Protein AF-A0A7Y2G7U2-F1 (afdb_monomer_lite)

Sequence (61 aa):
MNSYFTFFRSAPRLLTFGFALTLFSNFGQTFLIALFGDDIRAEFSLTHGRFGMLYSGATLL

Structure (mmCIF, N/CA/C/O backbone):
data_AF-A0A7Y2G7U2-F1
#
_entry.id   AF-A0A7Y2G7U2-F1
#
loop_
_atom_site.group_PDB
_atom_site.id
_atom_site.type_symbol
_atom_site.label_atom_id
_atom_site.label_alt_id
_atom_site.label_comp_id
_atom_site.label_asym_id
_atom_site.label_entity_id
_atom_site.label_seq_id
_atom_site.pdbx_PDB_ins_code
_atom_site.Cartn_x
_atom_site.Cartn_y
_atom_site.Cartn_z
_atom_site.occupancy
_atom_site.B_iso_or_equiv
_atom_site.auth_seq_id
_atom_site.auth_comp_id
_atom_site.auth_asym_id
_atom_site.auth_atom_id
_atom_site.pdbx_PDB_model_num
ATOM 1 N N . MET A 1 1 ? -3.096 5.093 31.821 1.00 60.28 1 MET A N 1
ATOM 2 C CA . MET A 1 1 ? -2.912 3.707 31.323 1.00 60.28 1 MET A CA 1
ATOM 3 C C . MET A 1 1 ? -4.195 2.870 31.392 1.00 60.28 1 MET A C 1
ATOM 5 O O . MET A 1 1 ? -4.485 2.198 30.414 1.00 60.28 1 MET A O 1
ATOM 9 N N . ASN A 1 2 ? -5.022 2.973 32.444 1.00 71.88 2 ASN A N 1
ATOM 10 C CA . ASN A 1 2 ? -6.285 2.211 32.556 1.00 71.88 2 ASN A CA 1
ATOM 11 C C . ASN A 1 2 ? -7.316 2.479 31.441 1.00 71.88 2 ASN A C 1
ATOM 13 O O . ASN A 1 2 ? -8.056 1.575 31.080 1.00 71.88 2 ASN A O 1
ATOM 17 N N . SER A 1 3 ? -7.337 3.684 30.856 1.00 80.62 3 SER A N 1
ATOM 18 C CA . SER A 1 3 ? -8.298 4.045 29.797 1.00 80.62 3 SER A CA 1
ATOM 19 C C . SER A 1 3 ? -8.179 3.165 28.541 1.00 80.62 3 SER A C 1
ATOM 21 O O . SER A 1 3 ? -9.182 2.679 28.026 1.00 80.62 3 SER A O 1
ATOM 23 N N . TYR A 1 4 ? -6.951 2.863 28.097 1.00 84.56 4 TYR A N 1
ATOM 24 C CA . TYR A 1 4 ? -6.723 1.982 26.945 1.00 84.56 4 TYR A CA 1
ATOM 25 C C . TYR A 1 4 ? -7.152 0.541 27.228 1.00 84.56 4 TYR A C 1
ATOM 27 O O . TYR A 1 4 ? -7.754 -0.104 26.377 1.00 84.56 4 TYR A O 1
ATOM 35 N N . PHE A 1 5 ? -6.901 0.049 28.443 1.00 85.81 5 PHE A N 1
ATOM 36 C CA . PHE A 1 5 ? -7.339 -1.284 28.861 1.00 85.81 5 PHE A CA 1
ATOM 37 C C . PHE A 1 5 ? -8.868 -1.399 28.882 1.00 85.81 5 PHE A C 1
ATOM 39 O O . PHE A 1 5 ? -9.424 -2.391 28.409 1.00 85.81 5 PHE A O 1
ATOM 46 N N . THR A 1 6 ? -9.558 -0.362 29.365 1.00 88.25 6 THR A N 1
ATOM 47 C CA . THR A 1 6 ? -11.023 -0.281 29.314 1.00 88.25 6 THR A CA 1
ATOM 48 C C . THR A 1 6 ? -11.534 -0.258 27.873 1.00 88.25 6 THR A C 1
ATOM 50 O O . THR A 1 6 ? -12.489 -0.966 27.570 1.00 88.25 6 THR A O 1
ATOM 53 N N . PHE A 1 7 ? -10.876 0.482 26.975 1.00 86.06 7 PHE A N 1
ATOM 54 C CA . PHE A 1 7 ? -11.219 0.542 25.550 1.00 86.06 7 PHE A CA 1
ATOM 55 C C . PHE A 1 7 ? -11.069 -0.813 24.839 1.00 86.06 7 PHE A C 1
ATOM 57 O O . PHE A 1 7 ? -11.970 -1.241 24.117 1.00 86.06 7 PHE A O 1
ATOM 64 N N . PHE A 1 8 ? -9.978 -1.539 25.106 1.00 88.25 8 PHE A N 1
ATOM 65 C CA . PHE A 1 8 ? -9.782 -2.893 24.577 1.00 88.25 8 PHE A CA 1
ATOM 66 C C . PHE A 1 8 ? -10.880 -3.866 25.017 1.00 88.25 8 PHE A C 1
ATOM 68 O O . PHE A 1 8 ? -11.304 -4.723 24.240 1.00 88.25 8 PHE A O 1
ATOM 75 N N . ARG A 1 9 ? -11.373 -3.713 26.250 1.00 89.62 9 ARG A N 1
ATOM 76 C CA . ARG A 1 9 ? -12.432 -4.563 26.807 1.00 89.62 9 ARG A CA 1
ATOM 77 C C . ARG A 1 9 ? -13.838 -4.149 26.377 1.00 89.62 9 ARG A C 1
ATOM 79 O O . ARG A 1 9 ? -14.714 -5.007 26.325 1.00 89.62 9 ARG A O 1
ATOM 86 N N . SER A 1 10 ? -14.068 -2.868 26.087 1.00 94.25 10 SER A N 1
ATOM 87 C CA . SER A 1 10 ? -15.389 -2.347 25.719 1.00 94.25 10 SER A CA 1
ATOM 88 C C . SER A 1 10 ? -15.718 -2.514 24.235 1.00 94.25 10 SER A C 1
ATOM 90 O O . SER A 1 10 ? -16.894 -2.628 23.894 1.00 94.25 10 SER A O 1
ATOM 92 N N . ALA A 1 11 ? -14.711 -2.573 23.354 1.00 92.38 11 ALA A N 1
ATOM 93 C CA . ALA A 1 11 ? -14.913 -2.619 21.903 1.00 92.38 11 ALA A CA 1
ATOM 94 C C . ALA A 1 11 ? -14.160 -3.757 21.169 1.00 92.38 11 ALA A C 1
ATOM 96 O O . ALA A 1 11 ? -13.602 -3.522 20.092 1.00 92.38 11 ALA A O 1
ATOM 97 N N . PRO A 1 12 ? -14.167 -5.015 21.659 1.00 92.50 12 PRO A N 1
ATOM 98 C CA . PRO A 1 12 ? -13.382 -6.098 21.058 1.00 92.50 12 PRO A CA 1
ATOM 99 C C . PRO A 1 12 ? -13.785 -6.399 19.608 1.00 92.50 12 PRO A C 1
ATOM 101 O O . PRO A 1 12 ? -12.923 -6.683 18.781 1.00 92.50 12 PRO A O 1
ATOM 104 N N . ARG A 1 13 ? -15.078 -6.281 19.264 1.00 93.56 13 ARG A N 1
ATOM 105 C CA . ARG A 1 13 ? -15.574 -6.456 17.884 1.00 93.56 13 ARG A CA 1
ATOM 106 C C . ARG A 1 13 ? -15.016 -5.409 16.924 1.00 93.56 13 ARG A C 1
ATOM 108 O O . ARG A 1 13 ? -14.647 -5.750 15.811 1.00 93.56 13 ARG A O 1
ATOM 115 N N . LEU A 1 14 ? -14.963 -4.146 17.344 1.00 93.94 14 LEU A N 1
ATOM 116 C CA . LEU A 1 14 ? -14.466 -3.066 16.493 1.00 93.94 14 LEU A CA 1
ATOM 117 C C . LEU A 1 14 ? -12.950 -3.169 16.311 1.00 93.94 14 LEU A C 1
ATOM 119 O O . LEU A 1 14 ? -12.447 -2.961 15.214 1.00 93.94 14 LEU A O 1
ATOM 123 N N . LEU A 1 15 ? -12.233 -3.538 17.373 1.00 94.50 15 LEU A N 1
ATOM 124 C CA . LEU A 1 15 ? -10.783 -3.716 17.339 1.00 94.50 15 LEU A CA 1
ATOM 125 C C . LEU A 1 15 ? -10.367 -4.899 16.471 1.00 94.50 15 LEU A C 1
ATOM 127 O O . LEU A 1 15 ? -9.480 -4.761 15.636 1.00 94.50 15 LEU A O 1
ATOM 131 N N . THR A 1 16 ? -11.034 -6.043 16.626 1.00 94.25 16 THR A N 1
ATOM 132 C CA . THR A 1 16 ? -10.803 -7.212 15.765 1.00 94.25 16 THR A CA 1
ATOM 133 C C . THR A 1 16 ? -11.196 -6.931 14.323 1.00 94.25 16 THR A C 1
ATOM 135 O O . THR A 1 16 ? -10.454 -7.308 13.423 1.00 94.25 16 THR A O 1
ATOM 138 N N . PHE A 1 17 ? -12.297 -6.210 14.090 1.00 94.50 17 PHE A N 1
ATOM 139 C CA . PHE A 1 17 ? -12.676 -5.759 12.755 1.00 94.50 17 PHE A CA 1
ATOM 140 C C . PHE A 1 17 ? -11.615 -4.848 12.133 1.00 94.50 17 PHE A C 1
ATOM 142 O O . PHE A 1 17 ? -11.170 -5.126 11.029 1.00 94.50 17 PHE A O 1
ATOM 149 N N . GLY A 1 18 ? -11.167 -3.802 12.834 1.00 92.94 18 GLY A N 1
ATOM 150 C CA . GLY A 1 18 ? -10.140 -2.890 12.328 1.00 92.94 18 GLY A CA 1
ATOM 151 C C . GLY A 1 18 ? -8.807 -3.596 12.077 1.00 92.94 18 GLY A C 1
ATOM 152 O O . GLY A 1 18 ? -8.173 -3.373 11.052 1.00 92.94 18 GLY A O 1
ATOM 153 N N . PHE A 1 19 ? -8.413 -4.508 12.966 1.00 92.44 19 PHE A N 1
ATOM 154 C CA . PHE A 1 19 ? -7.216 -5.326 12.788 1.00 92.44 19 PHE A CA 1
ATOM 155 C C . PHE A 1 19 ? -7.319 -6.248 11.566 1.00 92.44 19 PHE A C 1
ATOM 157 O O . PHE A 1 19 ? -6.408 -6.279 10.739 1.00 92.44 19 PHE A O 1
ATOM 164 N N . ALA A 1 20 ? -8.438 -6.962 11.428 1.00 92.94 20 ALA A N 1
ATOM 165 C CA . ALA A 1 20 ? -8.696 -7.813 10.275 1.00 92.94 20 ALA A CA 1
ATOM 166 C C . ALA A 1 20 ? -8.732 -6.984 8.986 1.00 92.94 20 ALA A C 1
ATOM 168 O O . ALA A 1 20 ? -8.100 -7.361 8.008 1.00 92.94 20 ALA A O 1
ATOM 169 N N . LEU A 1 21 ? -9.398 -5.829 8.994 1.00 91.50 21 LEU A N 1
ATOM 170 C CA . LEU A 1 21 ? -9.470 -4.932 7.847 1.00 91.50 21 LEU A CA 1
ATOM 171 C C . LEU A 1 21 ? -8.073 -4.488 7.400 1.00 91.50 21 LEU A C 1
ATOM 173 O O . LEU A 1 21 ? -7.770 -4.587 6.220 1.00 91.50 21 LEU A O 1
ATOM 177 N N . THR A 1 22 ? -7.198 -4.082 8.321 1.00 88.75 22 THR A N 1
ATOM 178 C CA . THR A 1 22 ? -5.810 -3.718 7.993 1.00 88.75 22 THR A CA 1
ATOM 179 C C . THR A 1 22 ? -5.022 -4.900 7.425 1.00 88.75 22 THR A C 1
ATOM 181 O O . THR A 1 22 ? -4.317 -4.737 6.430 1.00 88.75 22 THR A O 1
ATOM 184 N N . LEU A 1 23 ? -5.155 -6.097 8.010 1.00 86.44 23 LEU A N 1
ATOM 185 C CA . LEU A 1 23 ? -4.497 -7.304 7.495 1.00 86.44 23 LEU A CA 1
ATOM 186 C C . LEU A 1 23 ? -4.975 -7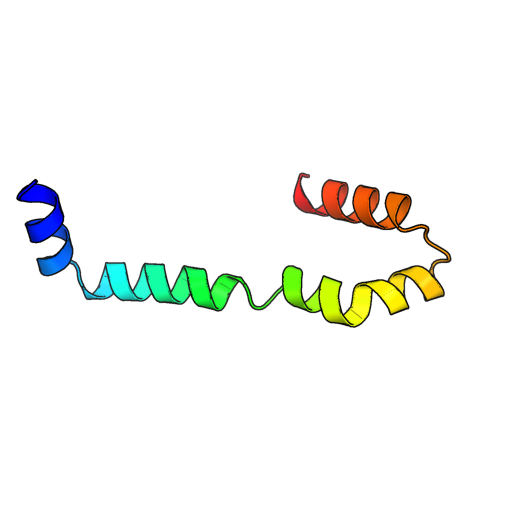.661 6.085 1.00 86.44 23 LEU A C 1
ATOM 188 O O . LEU A 1 23 ? -4.161 -7.927 5.201 1.00 86.44 23 LEU A O 1
ATOM 192 N N . PHE A 1 24 ? -6.290 -7.660 5.870 1.00 85.25 24 PHE A N 1
ATOM 193 C CA . PHE A 1 24 ? -6.885 -8.070 4.604 1.00 85.25 24 PHE A CA 1
ATOM 194 C C . PHE A 1 24 ? -6.852 -6.965 3.538 1.00 85.25 24 PHE A C 1
ATOM 196 O O . PHE A 1 24 ? -6.908 -7.271 2.352 1.00 85.25 24 PHE A O 1
ATOM 203 N N . SER A 1 25 ? -6.666 -5.698 3.918 1.00 82.00 25 SER A N 1
ATOM 204 C CA . SER A 1 25 ? -6.500 -4.583 2.976 1.00 82.00 25 SER A CA 1
ATOM 205 C C . SER A 1 25 ? -5.189 -4.653 2.190 1.00 82.00 25 SER A C 1
ATOM 207 O O . SER A 1 25 ? -5.065 -3.969 1.175 1.00 82.00 25 SER A O 1
ATOM 209 N N . ASN A 1 26 ? -4.209 -5.457 2.621 1.00 70.94 26 ASN A N 1
ATOM 210 C CA . ASN A 1 26 ? -2.974 -5.634 1.859 1.00 70.94 26 ASN A CA 1
ATOM 211 C C . ASN A 1 26 ? -3.159 -6.570 0.649 1.00 70.94 26 ASN A C 1
ATOM 213 O O . ASN A 1 26 ? -2.318 -6.562 -0.248 1.00 70.94 26 ASN A O 1
ATOM 217 N N . PHE A 1 27 ? -4.249 -7.354 0.584 1.00 70.25 27 PHE A N 1
ATOM 218 C CA . PHE A 1 27 ? -4.610 -8.135 -0.606 1.00 70.25 27 PHE A CA 1
ATOM 219 C C . PHE A 1 27 ? -5.084 -7.192 -1.718 1.00 70.25 27 PHE A C 1
ATOM 221 O O . PHE A 1 27 ? -6.272 -6.931 -1.881 1.00 70.25 27 PHE A O 1
ATOM 228 N N . GLY A 1 28 ? -4.137 -6.641 -2.472 1.00 75.56 28 GLY A N 1
ATOM 229 C CA . GLY A 1 28 ? -4.425 -5.722 -3.565 1.00 75.56 28 GLY A CA 1
ATOM 230 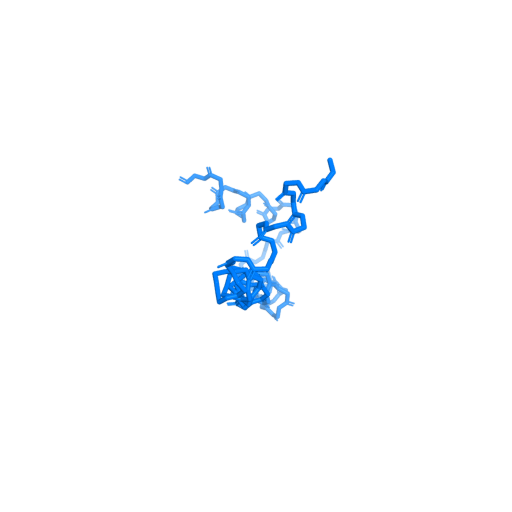C C . GLY A 1 28 ? -3.159 -5.259 -4.271 1.00 75.56 28 GLY A C 1
ATOM 231 O O . GLY A 1 28 ? -2.366 -6.071 -4.747 1.00 75.56 28 GLY A O 1
ATOM 232 N N . GLN A 1 29 ? -2.979 -3.940 -4.316 1.00 74.56 29 GLN A N 1
ATOM 233 C CA . GLN A 1 29 ? -1.926 -3.243 -5.053 1.00 74.56 29 GLN A CA 1
ATOM 234 C C . GLN A 1 29 ? -0.520 -3.816 -4.802 1.00 74.56 29 GLN A C 1
ATOM 236 O O . GLN A 1 29 ? 0.203 -4.072 -5.759 1.00 74.56 29 GLN A O 1
ATOM 241 N N . THR A 1 30 ? -0.153 -4.116 -3.553 1.00 82.62 30 THR A N 1
ATOM 242 C CA . THR A 1 30 ? 1.172 -4.665 -3.215 1.00 82.62 30 THR A CA 1
ATOM 243 C C . THR A 1 30 ? 1.429 -6.033 -3.855 1.00 82.62 30 THR A C 1
ATOM 245 O O . THR A 1 30 ? 2.484 -6.245 -4.449 1.00 82.62 30 THR A O 1
ATOM 248 N N . PHE A 1 31 ? 0.469 -6.961 -3.771 1.00 85.69 31 PHE A N 1
ATOM 249 C CA . PHE A 1 31 ? 0.614 -8.298 -4.361 1.00 85.69 31 PHE A CA 1
ATOM 250 C C . PHE A 1 31 ? 0.574 -8.257 -5.888 1.00 85.69 31 PHE A C 1
ATOM 252 O O . PHE A 1 31 ? 1.330 -8.980 -6.529 1.00 85.69 31 PHE A O 1
ATOM 259 N N . LEU A 1 32 ? -0.262 -7.394 -6.471 1.00 84.94 32 LEU A N 1
ATOM 260 C CA . LEU A 1 32 ? -0.341 -7.223 -7.922 1.00 84.94 32 LEU A CA 1
ATOM 261 C C . LEU A 1 32 ? 0.995 -6.714 -8.478 1.00 84.94 32 LEU A C 1
ATOM 263 O O . LEU A 1 32 ? 1.532 -7.294 -9.416 1.00 84.94 32 LEU A O 1
ATOM 267 N N . ILE A 1 33 ? 1.569 -5.684 -7.854 1.00 87.31 33 ILE A N 1
ATOM 268 C CA . ILE A 1 33 ? 2.880 -5.139 -8.232 1.00 87.31 33 ILE A CA 1
ATOM 269 C C . ILE A 1 33 ? 3.983 -6.191 -8.064 1.00 87.31 33 ILE A C 1
ATOM 271 O O . ILE A 1 33 ? 4.855 -6.289 -8.920 1.00 87.31 33 ILE A O 1
ATOM 275 N N . ALA A 1 34 ? 3.948 -6.986 -6.991 1.00 88.12 34 ALA A N 1
ATOM 276 C CA . ALA A 1 34 ? 4.948 -8.024 -6.750 1.00 88.12 34 ALA A CA 1
ATOM 277 C C . ALA A 1 34 ? 4.869 -9.183 -7.758 1.00 88.12 34 ALA A C 1
ATOM 279 O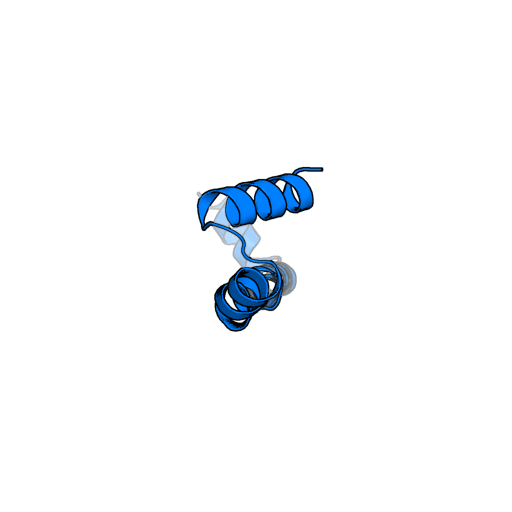 O . ALA A 1 34 ? 5.905 -9.724 -8.131 1.00 88.12 34 ALA A O 1
ATOM 280 N N . LEU A 1 35 ? 3.661 -9.566 -8.186 1.00 90.00 35 LEU A N 1
ATOM 281 C CA . LEU A 1 35 ? 3.455 -10.707 -9.079 1.00 90.00 35 LEU A CA 1
ATOM 282 C C . LEU A 1 35 ? 3.597 -10.335 -10.561 1.00 90.00 35 LEU A C 1
ATOM 284 O O . LEU A 1 35 ? 4.156 -11.111 -11.323 1.00 90.00 35 LEU A O 1
ATOM 288 N N . PHE A 1 36 ? 3.109 -9.157 -10.961 1.00 91.50 36 PHE A N 1
ATOM 289 C CA . PHE A 1 36 ? 3.034 -8.739 -12.368 1.00 91.50 36 PHE A CA 1
ATOM 290 C C . PHE A 1 36 ? 3.966 -7.575 -12.720 1.00 91.50 36 PHE A C 1
ATOM 292 O O . PHE A 1 36 ? 4.044 -7.180 -13.881 1.00 91.50 36 PHE A O 1
ATOM 299 N N . GLY A 1 37 ? 4.659 -6.977 -11.746 1.00 92.12 37 GLY A N 1
ATOM 300 C CA . GLY A 1 37 ? 5.469 -5.778 -11.975 1.00 92.12 37 GLY A CA 1
ATOM 301 C C . GLY A 1 37 ? 6.593 -5.983 -12.987 1.00 92.12 37 GLY A C 1
ATOM 302 O O . GLY A 1 37 ? 6.874 -5.078 -13.772 1.00 92.12 37 GLY A O 1
ATOM 303 N N . ASP A 1 38 ? 7.207 -7.166 -13.010 1.00 92.94 38 ASP A N 1
ATOM 304 C CA . ASP A 1 38 ? 8.252 -7.487 -13.982 1.00 92.94 38 ASP A CA 1
ATOM 305 C C . ASP A 1 38 ? 7.681 -7.724 -15.386 1.00 92.94 38 ASP A C 1
ATOM 307 O O . ASP A 1 38 ? 8.213 -7.162 -16.344 1.00 92.94 38 ASP A O 1
ATOM 311 N N . ASP A 1 39 ? 6.555 -8.434 -15.508 1.00 95.19 39 ASP A N 1
ATOM 312 C CA . ASP A 1 39 ? 5.875 -8.661 -16.791 1.00 95.19 39 ASP A CA 1
ATOM 313 C C . ASP A 1 39 ? 5.388 -7.346 -17.415 1.00 95.19 39 ASP A C 1
ATOM 315 O O . ASP A 1 39 ? 5.645 -7.074 -18.587 1.00 95.19 39 ASP A O 1
ATOM 319 N N . ILE A 1 40 ? 4.762 -6.468 -16.620 1.00 93.44 40 ILE A N 1
ATOM 320 C CA . ILE A 1 40 ? 4.321 -5.137 -17.071 1.00 93.44 40 ILE A CA 1
ATOM 321 C C . ILE A 1 40 ? 5.523 -4.325 -17.562 1.00 93.44 40 ILE A C 1
ATOM 323 O O . ILE A 1 40 ? 5.462 -3.635 -18.581 1.00 93.44 40 ILE A O 1
ATOM 327 N N . ARG A 1 41 ? 6.647 -4.385 -16.848 1.00 95.38 41 ARG A N 1
ATOM 328 C CA . ARG A 1 41 ? 7.845 -3.650 -17.252 1.00 95.38 41 ARG A CA 1
ATOM 329 C C . ARG A 1 41 ? 8.468 -4.198 -18.523 1.00 95.38 41 ARG A C 1
ATOM 331 O O . ARG A 1 41 ? 8.926 -3.393 -19.331 1.00 95.38 41 ARG A O 1
ATOM 338 N N . ALA A 1 42 ? 8.497 -5.514 -18.689 1.00 96.12 42 ALA A N 1
ATOM 339 C CA . ALA A 1 42 ? 8.992 -6.150 -19.900 1.00 96.12 42 ALA A CA 1
ATOM 340 C C . ALA A 1 42 ? 8.121 -5.776 -21.109 1.00 96.12 42 ALA A C 1
ATOM 342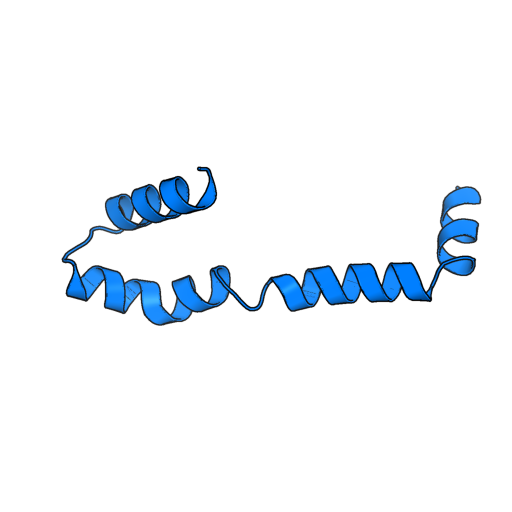 O O . ALA A 1 42 ? 8.655 -5.293 -22.108 1.00 96.12 42 ALA A O 1
ATOM 343 N N . GLU A 1 43 ? 6.797 -5.888 -20.975 1.00 97.19 43 GLU A N 1
ATOM 344 C CA . GLU A 1 43 ? 5.825 -5.583 -22.033 1.00 97.19 43 GLU A CA 1
ATOM 345 C C . GLU A 1 43 ? 5.927 -4.125 -22.507 1.00 97.19 43 GLU A C 1
ATOM 347 O O . GLU A 1 43 ? 5.994 -3.841 -23.701 1.00 97.19 43 GLU A O 1
ATOM 352 N N . PHE A 1 44 ? 6.021 -3.179 -21.570 1.00 95.50 44 PHE A N 1
ATOM 353 C CA . PHE A 1 44 ? 6.097 -1.750 -21.891 1.00 95.50 44 PHE A CA 1
ATOM 354 C C . PHE A 1 44 ? 7.535 -1.212 -21.994 1.00 95.50 44 PHE A C 1
ATOM 356 O O . PHE A 1 44 ? 7.729 0.004 -22.083 1.00 95.50 44 PHE A O 1
ATOM 363 N N . SER A 1 45 ? 8.553 -2.083 -21.969 1.00 96.12 45 SER A N 1
ATOM 364 C CA . SER A 1 45 ? 9.980 -1.706 -21.987 1.00 96.12 45 SER A CA 1
ATOM 365 C C . SER A 1 45 ? 10.340 -0.628 -20.945 1.00 96.12 45 SER A C 1
ATOM 367 O O . SER A 1 45 ? 11.099 0.312 -21.202 1.00 96.12 45 SER A O 1
ATOM 369 N N . LEU A 1 46 ? 9.765 -0.737 -19.745 1.00 95.81 46 LEU A N 1
ATOM 370 C CA . LEU A 1 46 ? 9.944 0.220 -18.657 1.00 95.81 46 LEU A CA 1
ATOM 371 C C . LEU A 1 46 ? 11.168 -0.122 -17.804 1.00 95.81 46 LEU A C 1
ATOM 373 O O . LEU A 1 46 ? 11.328 -1.227 -17.278 1.00 95.81 46 LEU A O 1
ATOM 377 N N . THR A 1 47 ? 11.990 0.891 -17.544 1.00 95.88 47 THR A N 1
ATOM 378 C CA . THR A 1 47 ? 13.017 0.797 -16.503 1.00 95.88 47 THR A CA 1
ATOM 379 C C . THR A 1 47 ? 12.371 0.742 -15.115 1.00 95.88 47 THR A C 1
ATOM 381 O O . THR A 1 47 ? 11.254 1.229 -14.915 1.00 95.88 47 THR A O 1
ATOM 384 N N . HIS A 1 48 ? 13.096 0.209 -14.124 1.00 92.31 48 HIS A N 1
ATOM 385 C CA . HIS A 1 48 ? 12.657 0.207 -12.721 1.00 92.31 48 HIS A CA 1
ATOM 386 C C . HIS A 1 48 ? 12.232 1.608 -12.247 1.00 92.31 48 HIS A C 1
ATOM 388 O O . HIS A 1 48 ? 11.192 1.763 -11.613 1.00 92.31 48 HIS A O 1
ATOM 394 N N . GLY A 1 49 ? 13.005 2.640 -12.609 1.00 94.38 49 GLY A N 1
ATOM 395 C CA . GLY A 1 49 ? 12.714 4.026 -12.239 1.00 94.38 49 GLY A CA 1
ATOM 396 C C . GLY A 1 49 ? 11.439 4.571 -12.885 1.00 94.38 49 GLY A C 1
ATOM 397 O O . GLY A 1 49 ? 10.652 5.232 -12.212 1.00 94.38 49 GLY A O 1
ATOM 398 N N . ARG A 1 50 ? 11.186 4.268 -14.169 1.00 95.81 50 ARG A N 1
ATOM 399 C CA . ARG A 1 50 ? 9.950 4.702 -14.845 1.00 95.81 50 ARG A CA 1
ATOM 400 C C . ARG A 1 50 ? 8.715 4.024 -14.274 1.00 95.81 50 ARG A C 1
ATOM 402 O O . ARG A 1 50 ? 7.713 4.699 -14.056 1.00 95.81 50 ARG A O 1
ATOM 409 N N . PHE A 1 51 ? 8.805 2.726 -14.006 1.00 94.94 51 PHE A N 1
ATOM 410 C CA . PHE A 1 51 ? 7.722 1.987 -13.371 1.00 94.94 51 PHE A CA 1
ATOM 411 C C . PHE A 1 51 ? 7.429 2.521 -11.964 1.00 94.94 51 PHE A C 1
ATOM 413 O O . PHE A 1 51 ? 6.275 2.789 -11.647 1.00 94.94 51 PHE A O 1
ATOM 420 N N . GLY A 1 52 ? 8.469 2.785 -11.164 1.00 92.44 52 GLY A N 1
ATOM 421 C CA . GLY A 1 52 ? 8.325 3.396 -9.841 1.00 92.44 52 GLY A CA 1
ATOM 422 C C . GLY A 1 52 ? 7.690 4.790 -9.880 1.00 92.44 52 GLY A C 1
ATOM 423 O O . GLY A 1 52 ? 6.810 5.080 -9.076 1.00 92.44 52 GLY A O 1
ATOM 424 N N . MET A 1 53 ? 8.074 5.645 -10.834 1.00 94.88 53 MET A N 1
ATOM 425 C CA . MET A 1 53 ? 7.444 6.961 -11.008 1.00 94.88 53 MET A CA 1
ATOM 426 C C . MET A 1 53 ? 5.970 6.857 -11.411 1.00 94.88 53 MET A C 1
ATOM 428 O O . MET A 1 53 ? 5.145 7.580 -10.858 1.00 94.88 53 MET A O 1
ATOM 432 N N . LEU A 1 54 ? 5.630 5.956 -12.339 1.00 93.50 54 LEU A N 1
ATOM 433 C CA . LEU A 1 54 ? 4.247 5.730 -12.768 1.00 93.50 54 LEU A CA 1
ATOM 434 C C . LEU A 1 54 ? 3.387 5.219 -11.607 1.00 93.50 54 LEU A C 1
ATOM 436 O O . LEU A 1 54 ? 2.303 5.742 -11.366 1.00 93.50 54 LEU A O 1
ATOM 440 N N . TYR A 1 55 ? 3.905 4.242 -10.865 1.00 91.50 55 TYR A N 1
ATOM 441 C CA . TYR A 1 55 ? 3.258 3.690 -9.683 1.00 91.50 55 TYR A CA 1
ATOM 442 C C . TYR A 1 55 ? 3.006 4.756 -8.610 1.00 91.50 55 TYR A C 1
ATOM 444 O O . TYR A 1 55 ? 1.881 4.902 -8.135 1.00 91.50 55 TYR A O 1
ATO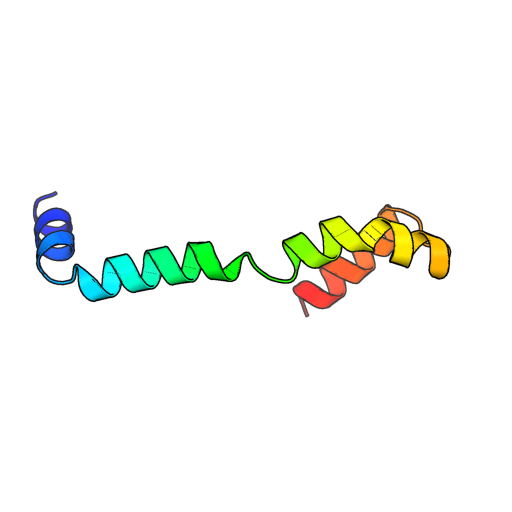M 452 N N . SER A 1 56 ? 4.034 5.533 -8.258 1.00 92.56 56 SER A N 1
ATOM 453 C CA . SER A 1 56 ? 3.910 6.614 -7.277 1.00 92.56 56 SER A CA 1
ATOM 454 C C . SER A 1 56 ? 2.919 7.679 -7.740 1.00 92.56 56 SER A C 1
ATOM 456 O O . SER A 1 56 ? 2.086 8.108 -6.949 1.00 92.56 56 SER A O 1
ATOM 458 N N . GLY A 1 57 ? 2.957 8.062 -9.020 1.00 95.25 57 GLY A N 1
ATOM 459 C CA . GLY A 1 57 ? 1.998 9.002 -9.599 1.00 95.25 57 GLY A CA 1
ATOM 460 C C . GLY A 1 57 ? 0.557 8.501 -9.510 1.00 95.25 57 GLY A C 1
ATOM 461 O O . GLY A 1 57 ? -0.312 9.253 -9.098 1.00 95.25 57 GLY A O 1
ATOM 462 N N . ALA A 1 58 ? 0.314 7.225 -9.817 1.00 90.44 58 ALA A N 1
ATOM 4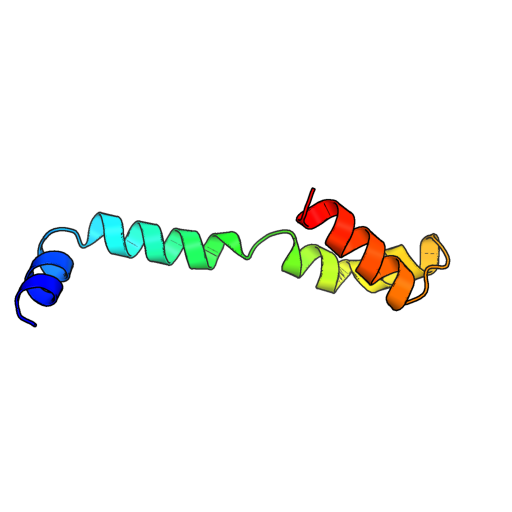63 C CA . ALA A 1 58 ? -1.015 6.617 -9.730 1.00 90.44 58 ALA A CA 1
ATOM 464 C C . ALA A 1 58 ? -1.511 6.390 -8.289 1.00 90.44 58 ALA A C 1
ATOM 466 O O . ALA A 1 58 ? -2.705 6.211 -8.085 1.00 90.44 58 ALA A O 1
ATOM 467 N N . THR A 1 59 ? -0.608 6.345 -7.303 1.00 88.50 59 THR A N 1
ATOM 468 C CA . THR A 1 59 ? -0.959 6.117 -5.887 1.00 88.50 59 THR A CA 1
ATOM 469 C C . THR A 1 59 ? -1.184 7.422 -5.123 1.00 88.50 59 THR A C 1
ATOM 471 O O . THR A 1 59 ? -1.935 7.441 -4.152 1.00 88.50 59 THR A O 1
ATOM 474 N N . LEU A 1 60 ? -0.479 8.492 -5.505 1.00 90.50 60 LEU A N 1
ATOM 475 C CA . LEU A 1 60 ? -0.485 9.772 -4.790 1.00 90.50 60 LEU A CA 1
ATOM 476 C C . LEU A 1 60 ? -1.474 10.801 -5.359 1.00 90.50 60 LEU A C 1
ATOM 478 O O . LEU A 1 60 ? -1.758 11.778 -4.664 1.00 90.50 60 LEU A O 1
ATOM 482 N N . LEU A 1 61 ? -1.945 10.619 -6.596 1.00 71.19 61 LEU A N 1
ATOM 483 C CA . LEU A 1 61 ? -2.950 11.462 -7.261 1.00 71.19 61 LEU A CA 1
ATOM 484 C C . LEU A 1 61 ? -4.339 10.828 -7.162 1.00 71.19 61 LEU A C 1
ATOM 486 O O . LEU A 1 61 ? -5.302 11.601 -6.966 1.00 71.19 61 LEU A O 1
#

Foldseek 3Di:
DVVVVVVCVVPVVVVVVVVVCVVCVVPPDVVCCVPCVVVVCVVVVHDPVRSVVVSCVVVVD

pLDDT: mean 88.9, std 7.76, range [60.28, 97.19]

Radius of gyration: 19.09 Å; chains: 1; bounding box: 29×22×55 Å

Secondary structure (DSSP, 8-state):
-HHHHHHHHH-HHHHHHHHHHHHHTTTTHHHHHHHHHHHHHHHTT--HHHHHHHHHHHHH-